Protein AF-A0A8J4M019-F1 (afdb_monomer_lite)

Secondary structure (DSSP, 8-state):
----TT-EEEEEETTEEEEEEEEEESSSSEEEEEEE-TTS-EEEEEEEEBSSSTT-EEPPPP-

Foldseek 3Di:
DADDFQDWWWAQAPVGTWIWTFHADPDSFFTWIFTQDPVRDTDIDGRAGDDRDHSHIDHPDDD

Organism: NCBI:txid1572762

Sequence (63 aa):
MKPSVGRIVHFHTSNGPAAAIVINVHSELEVDLQVFHADGSIKWVTDVPAGVAVGCWDWPPRV

Structure (mmCIF, N/CA/C/O backbone):
data_AF-A0A8J4M019-F1
#
_entry.id   AF-A0A8J4M019-F1
#
loop_
_atom_site.group_PDB
_atom_site.id
_atom_site.type_symbol
_atom_site.label_atom_id
_atom_site.label_alt_id
_atom_site.label_comp_id
_atom_site.label_asym_id
_atom_site.label_entity_id
_atom_site.label_seq_id
_atom_site.pdbx_PDB_ins_code
_atom_site.Cartn_x
_atom_site.Cartn_y
_atom_site.Cartn_z
_atom_site.occupancy
_atom_site.B_iso_or_equiv
_atom_site.auth_seq_id
_atom_site.auth_comp_id
_atom_site.auth_asym_id
_atom_site.auth_atom_id
_atom_site.pdbx_PDB_model_num
ATOM 1 N N . MET A 1 1 ? -15.198 3.132 -0.352 1.00 82.19 1 MET A N 1
ATOM 2 C CA . MET A 1 1 ? -15.331 1.660 -0.219 1.00 82.19 1 MET A CA 1
ATOM 3 C C . MET A 1 1 ? -14.562 1.235 1.025 1.00 82.19 1 MET A C 1
ATOM 5 O O . MET A 1 1 ? -13.558 1.872 1.313 1.00 82.19 1 MET A O 1
ATOM 9 N N . LYS A 1 2 ? -15.041 0.241 1.787 1.00 92.69 2 LYS A N 1
ATOM 10 C CA . LYS A 1 2 ? -14.387 -0.195 3.034 1.00 92.69 2 LYS A CA 1
ATOM 11 C C . LYS A 1 2 ? -13.160 -1.076 2.729 1.00 92.69 2 LYS A C 1
ATOM 13 O O . LYS A 1 2 ? -13.308 -2.001 1.921 1.00 92.69 2 LYS A O 1
ATOM 18 N N . PRO A 1 3 ? -11.977 -0.818 3.321 1.00 95.12 3 PRO A N 1
ATOM 19 C CA . PRO A 1 3 ? -10.802 -1.661 3.111 1.00 95.12 3 PRO A CA 1
ATOM 20 C C . PRO A 1 3 ? -11.020 -3.082 3.643 1.00 95.12 3 PRO A C 1
ATOM 22 O O . PRO A 1 3 ? -11.773 -3.313 4.587 1.00 95.12 3 PRO A O 1
ATOM 25 N N . SER A 1 4 ? -10.382 -4.052 2.992 1.00 97.69 4 SER A N 1
ATOM 26 C CA . SER A 1 4 ? -10.342 -5.459 3.408 1.00 97.69 4 SER A CA 1
ATOM 27 C C . SER A 1 4 ? -9.059 -6.099 2.888 1.00 97.69 4 SER A C 1
ATOM 29 O O . SER A 1 4 ? -8.575 -5.723 1.819 1.00 97.69 4 SER A O 1
ATOM 31 N N . VAL A 1 5 ? -8.518 -7.060 3.640 1.00 98.12 5 VAL A N 1
ATOM 32 C CA . VAL A 1 5 ? -7.322 -7.817 3.245 1.00 98.12 5 VAL A CA 1
ATOM 33 C C . VAL A 1 5 ? -7.541 -8.49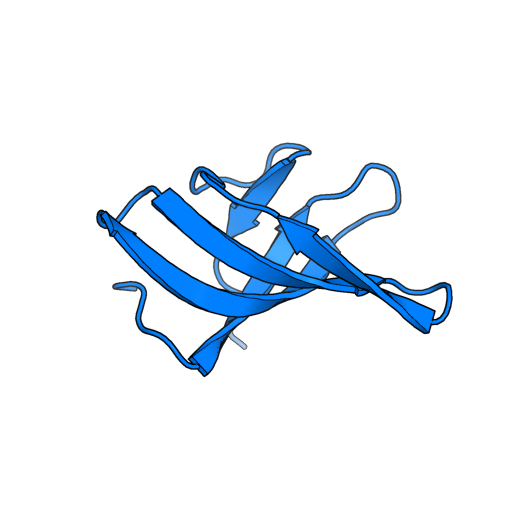1 1.885 1.00 98.12 5 VAL A C 1
ATOM 35 O O . VAL A 1 5 ? -8.629 -8.988 1.592 1.00 98.12 5 VAL A O 1
ATOM 38 N N . GLY A 1 6 ? -6.512 -8.473 1.039 1.00 97.06 6 GLY A N 1
ATOM 39 C CA . GLY A 1 6 ? -6.530 -9.026 -0.316 1.00 97.06 6 GLY A CA 1
ATOM 40 C C . GLY A 1 6 ? -7.082 -8.080 -1.387 1.00 97.06 6 GLY A C 1
ATOM 41 O O . GLY A 1 6 ? -7.092 -8.435 -2.565 1.00 97.06 6 GLY A O 1
ATOM 42 N N . ARG A 1 7 ? -7.540 -6.874 -1.027 1.00 97.00 7 ARG A N 1
ATOM 43 C CA . ARG A 1 7 ? -7.970 -5.869 -2.011 1.00 97.00 7 ARG A CA 1
ATOM 44 C C . ARG A 1 7 ? -6.777 -5.215 -2.694 1.00 97.00 7 ARG A C 1
ATOM 46 O O . ARG A 1 7 ? -5.802 -4.865 -2.036 1.00 97.00 7 ARG A O 1
ATOM 53 N N . ILE A 1 8 ? -6.916 -4.998 -4.001 1.00 96.62 8 ILE A N 1
ATOM 54 C CA . ILE A 1 8 ? -5.970 -4.218 -4.799 1.00 96.62 8 ILE A CA 1
ATOM 55 C C . ILE A 1 8 ? -6.320 -2.734 -4.676 1.00 96.62 8 ILE A C 1
ATOM 57 O O . ILE A 1 8 ? -7.477 -2.344 -4.868 1.00 96.62 8 ILE A O 1
ATOM 61 N N . VAL A 1 9 ? -5.308 -1.932 -4.364 1.00 97.38 9 VAL A N 1
ATOM 62 C CA . VAL A 1 9 ? -5.365 -0.476 -4.205 1.00 97.38 9 VAL A CA 1
ATOM 63 C C . VAL A 1 9 ? -4.209 0.186 -4.955 1.00 97.38 9 VAL A C 1
ATOM 65 O O . VAL A 1 9 ? -3.295 -0.496 -5.431 1.00 97.38 9 VAL A O 1
ATOM 68 N N . HIS A 1 10 ? -4.243 1.511 -5.067 1.00 97.56 10 HIS A N 1
ATOM 69 C CA . HIS A 1 10 ? -3.079 2.287 -5.479 1.00 97.56 10 HIS A CA 1
ATOM 70 C C . HIS A 1 10 ? -2.313 2.763 -4.250 1.00 97.56 10 HIS A C 1
ATOM 72 O O . HIS A 1 10 ? -2.908 3.292 -3.318 1.00 97.56 10 HIS A O 1
ATOM 78 N N . PHE A 1 11 ? -0.994 2.599 -4.270 1.00 98.00 11 PHE A N 1
ATOM 79 C CA . PHE A 1 11 ? -0.075 3.247 -3.342 1.00 98.00 11 PHE A CA 1
ATOM 80 C C . PHE A 1 11 ? 0.648 4.381 -4.068 1.00 98.00 11 PHE A C 1
ATOM 82 O O . PHE A 1 11 ? 1.327 4.150 -5.070 1.00 98.00 11 PHE A O 1
ATOM 89 N N . HIS A 1 12 ? 0.503 5.612 -3.589 1.00 97.44 12 HIS A N 1
ATOM 90 C CA . HIS A 1 12 ? 1.038 6.793 -4.265 1.00 97.44 12 HIS A CA 1
ATOM 91 C C . HIS A 1 12 ? 2.525 6.962 -3.970 1.00 97.44 12 HIS A C 1
A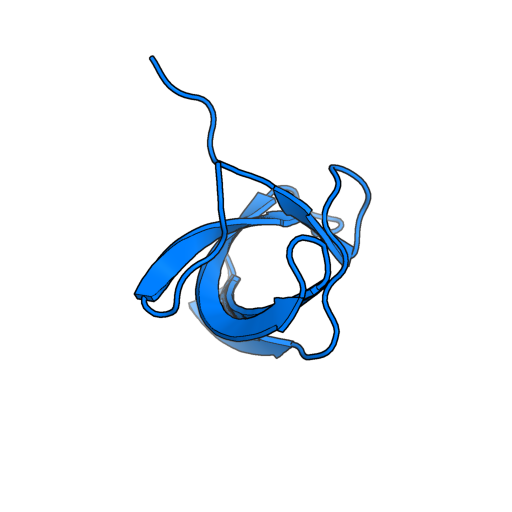TOM 93 O O . HIS A 1 12 ? 2.923 7.236 -2.840 1.00 97.44 12 HIS A O 1
ATOM 99 N N . THR A 1 13 ? 3.362 6.827 -4.997 1.00 95.00 13 THR A N 1
ATOM 100 C CA . THR A 1 13 ? 4.812 7.046 -4.894 1.00 95.00 13 THR A CA 1
ATOM 101 C C . THR A 1 13 ? 5.223 8.333 -5.606 1.00 95.00 13 THR A C 1
ATOM 103 O O . THR A 1 13 ? 4.452 8.905 -6.376 1.00 95.00 13 THR A O 1
ATOM 106 N N . SER A 1 14 ? 6.472 8.768 -5.420 1.00 93.56 14 SER A N 1
ATOM 107 C CA . SER A 1 14 ? 7.043 9.892 -6.179 1.00 93.56 14 SER A CA 1
ATOM 108 C C . SER A 1 14 ? 7.058 9.663 -7.696 1.00 93.56 14 SER A C 1
ATOM 110 O O . SER A 1 14 ? 7.122 10.622 -8.456 1.00 93.56 14 SER A O 1
ATOM 112 N N . ASN A 1 15 ? 6.993 8.403 -8.136 1.00 90.62 15 ASN A N 1
ATOM 113 C CA . ASN A 1 15 ? 7.051 8.005 -9.543 1.00 90.62 15 ASN A CA 1
ATOM 114 C C . ASN A 1 15 ? 5.659 7.684 -10.118 1.00 90.62 15 ASN A C 1
ATOM 116 O O . ASN A 1 15 ? 5.559 7.138 -11.214 1.00 90.62 15 ASN A O 1
ATOM 120 N N . GLY A 1 16 ? 4.591 7.995 -9.374 1.00 90.69 16 GLY A N 1
ATOM 121 C CA . GLY A 1 16 ? 3.210 7.651 -9.708 1.00 90.69 16 GLY A CA 1
ATOM 122 C C . GLY A 1 16 ? 2.638 6.514 -8.849 1.00 90.69 16 GLY A C 1
ATOM 123 O O . GLY A 1 16 ? 3.315 6.005 -7.947 1.00 90.69 16 GLY A O 1
ATOM 124 N N . PRO A 1 17 ? 1.374 6.128 -9.086 1.00 93.88 17 PRO A N 1
ATOM 125 C CA . PRO A 1 17 ? 0.713 5.077 -8.324 1.00 93.88 17 PRO A CA 1
ATOM 126 C C . PRO A 1 17 ? 1.310 3.699 -8.641 1.00 93.88 17 PRO A C 1
ATOM 128 O O . PRO A 1 17 ? 1.423 3.300 -9.799 1.00 93.88 17 PRO A O 1
ATOM 131 N N . ALA A 1 18 ? 1.671 2.964 -7.594 1.00 96.50 18 ALA A N 1
ATOM 132 C CA . ALA A 1 18 ? 2.051 1.560 -7.649 1.00 96.50 18 ALA A CA 1
ATOM 133 C C . ALA A 1 18 ? 0.850 0.679 -7.279 1.00 96.50 18 ALA A C 1
ATOM 135 O O . ALA A 1 18 ? 0.020 1.063 -6.452 1.00 96.50 18 ALA A O 1
ATOM 136 N N . ALA A 1 19 ? 0.766 -0.519 -7.858 1.00 97.19 19 ALA A N 1
ATOM 137 C CA . ALA A 1 19 ? -0.222 -1.499 -7.424 1.00 97.19 19 ALA A CA 1
ATOM 138 C C . ALA A 1 19 ? 0.158 -2.021 -6.034 1.00 97.19 19 ALA A C 1
ATOM 140 O O . ALA A 1 19 ? 1.321 -2.340 -5.779 1.00 97.19 19 ALA A O 1
ATOM 141 N N . ALA A 1 20 ? -0.817 -2.132 -5.140 1.00 98.19 20 ALA A N 1
ATOM 142 C CA . ALA A 1 20 ? -0.601 -2.686 -3.814 1.00 98.19 20 ALA A CA 1
ATOM 143 C C . ALA A 1 20 ? -1.761 -3.583 -3.384 1.00 98.19 20 ALA A C 1
ATOM 145 O O . ALA A 1 20 ? -2.904 -3.378 -3.791 1.00 98.19 20 ALA A O 1
ATOM 146 N N . ILE A 1 21 ? -1.458 -4.576 -2.551 1.00 98.38 21 ILE A N 1
ATOM 147 C CA . ILE A 1 21 ? -2.448 -5.435 -1.902 1.00 98.38 21 ILE A CA 1
ATOM 148 C C . ILE A 1 21 ? -2.532 -5.041 -0.432 1.00 98.38 21 ILE A C 1
ATOM 150 O O . ILE A 1 21 ? -1.509 -4.959 0.245 1.00 98.38 21 ILE A O 1
ATOM 154 N N . VAL A 1 22 ? -3.750 -4.841 0.067 1.00 98.56 22 VAL A N 1
ATOM 155 C CA . VAL A 1 22 ? -4.009 -4.667 1.501 1.00 98.56 22 VAL A CA 1
ATOM 156 C C . VAL A 1 22 ? -3.688 -5.972 2.227 1.00 98.56 22 VAL A C 1
ATOM 158 O O . VAL A 1 22 ? -4.339 -6.986 1.974 1.00 98.56 22 VAL A O 1
ATOM 161 N N . ILE A 1 23 ? -2.706 -5.957 3.126 1.00 98.56 23 ILE A N 1
ATOM 162 C CA . ILE A 1 23 ? -2.288 -7.138 3.904 1.00 98.56 23 ILE A CA 1
ATOM 163 C C . ILE A 1 23 ? -2.751 -7.080 5.363 1.00 98.56 23 ILE A C 1
ATOM 165 O O . ILE A 1 23 ? -2.876 -8.122 5.999 1.00 98.56 23 ILE A O 1
ATOM 169 N N . ASN A 1 24 ? -3.086 -5.891 5.865 1.00 98.62 24 ASN A N 1
ATOM 170 C CA . ASN A 1 24 ? -3.692 -5.684 7.177 1.00 98.62 24 ASN A CA 1
ATOM 171 C C . ASN A 1 24 ? -4.570 -4.422 7.156 1.00 98.62 24 ASN A C 1
ATOM 173 O O . ASN A 1 24 ? -4.322 -3.510 6.369 1.00 98.62 24 ASN A O 1
ATOM 177 N N . VAL A 1 25 ? -5.599 -4.369 8.002 1.00 98.50 25 VAL A N 1
ATOM 178 C CA . VAL A 1 25 ? -6.507 -3.218 8.122 1.00 98.50 25 VAL A CA 1
ATOM 179 C C . VAL A 1 25 ? -6.552 -2.790 9.583 1.00 98.50 25 VAL A C 1
ATO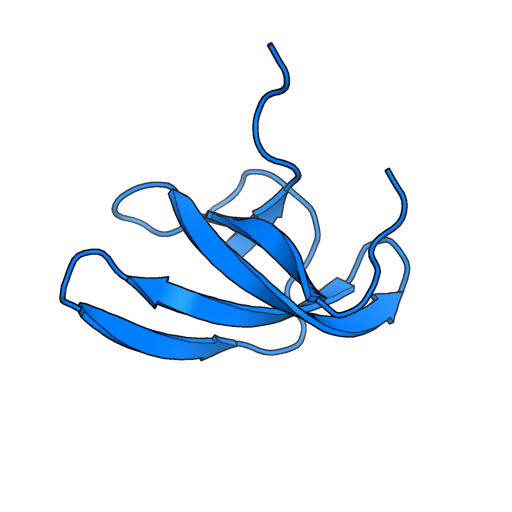M 181 O O . VAL A 1 25 ? -7.163 -3.478 10.399 1.00 98.50 25 VAL A O 1
ATOM 184 N N . HIS A 1 26 ? -5.944 -1.646 9.896 1.00 97.81 26 HIS A N 1
ATOM 185 C CA . HIS A 1 26 ? -5.989 -1.056 11.239 1.00 97.81 26 HIS A CA 1
ATOM 186 C C . HIS A 1 26 ? -7.292 -0.285 11.449 1.00 97.81 26 HIS A C 1
ATOM 188 O O . HIS A 1 26 ? -7.944 -0.397 12.487 1.00 97.81 26 HIS A O 1
ATOM 194 N N . SER A 1 27 ? -7.709 0.470 10.430 1.00 97.25 27 SER A N 1
ATOM 195 C CA . SER A 1 27 ? -8.960 1.228 10.422 1.00 97.25 27 SER A CA 1
ATOM 196 C C . SER A 1 27 ? -9.488 1.424 8.996 1.00 97.25 27 SER A C 1
ATOM 198 O O . SER A 1 27 ? -8.919 0.936 8.022 1.00 97.25 27 SER A O 1
ATOM 200 N N . GLU A 1 28 ? -10.589 2.161 8.834 1.00 94.69 28 GLU A N 1
ATOM 201 C CA . GLU A 1 28 ? -11.080 2.520 7.494 1.00 94.69 28 GLU A CA 1
ATOM 202 C C . GLU A 1 28 ? -10.150 3.484 6.743 1.00 94.69 28 GLU A C 1
ATOM 204 O O . GLU A 1 28 ? -10.266 3.608 5.523 1.00 94.69 28 GLU A O 1
ATOM 209 N N . LEU A 1 29 ? -9.233 4.141 7.459 1.00 96.38 29 LEU A N 1
ATOM 210 C CA . LEU A 1 29 ? -8.328 5.158 6.931 1.00 96.38 29 LEU A CA 1
ATOM 211 C C . LEU A 1 29 ? -6.858 4.738 6.983 1.00 96.38 29 LEU A C 1
ATOM 213 O O . LEU A 1 29 ? -6.018 5.514 6.547 1.00 96.38 29 LEU A O 1
ATOM 217 N N . GLU A 1 30 ? -6.533 3.549 7.492 1.00 98.31 30 GLU A N 1
ATOM 218 C CA . GLU A 1 30 ? -5.147 3.122 7.702 1.00 98.31 30 GLU A CA 1
ATOM 219 C C . GLU A 1 30 ? -4.993 1.608 7.522 1.00 98.31 30 GLU A C 1
ATOM 221 O O . GLU A 1 30 ? -5.760 0.819 8.088 1.00 98.31 30 GLU A O 1
ATOM 226 N N . VAL A 1 31 ? -4.018 1.204 6.705 1.00 98.69 31 VAL A N 1
ATOM 227 C CA . VAL A 1 31 ? -3.778 -0.192 6.306 1.00 98.69 31 VAL A CA 1
ATOM 228 C C . VAL A 1 31 ? -2.284 -0.477 6.173 1.00 98.69 31 VAL A C 1
ATOM 230 O O . VAL A 1 31 ? -1.500 0.435 5.933 1.00 98.69 31 VAL A O 1
ATOM 233 N N . ASP A 1 32 ? -1.903 -1.752 6.214 1.00 98.75 32 ASP A N 1
ATOM 234 C CA . ASP A 1 32 ? -0.581 -2.181 5.746 1.00 98.75 32 ASP A CA 1
ATOM 235 C C . ASP A 1 32 ? -0.697 -2.735 4.325 1.00 98.75 32 ASP A C 1
ATOM 237 O O . ASP A 1 32 ? -1.690 -3.385 3.965 1.00 98.75 32 ASP A O 1
ATOM 241 N N . LEU A 1 33 ? 0.336 -2.511 3.515 1.00 98.69 33 LEU A N 1
ATOM 242 C CA . LEU A 1 33 ? 0.359 -2.831 2.094 1.00 98.69 33 LEU A CA 1
ATOM 243 C C . LEU A 1 33 ? 1.558 -3.697 1.708 1.00 98.69 33 LEU A C 1
ATOM 245 O O . LEU A 1 33 ? 2.689 -3.447 2.125 1.00 98.69 33 LEU A O 1
ATOM 249 N N . GLN A 1 34 ? 1.321 -4.645 0.801 1.00 9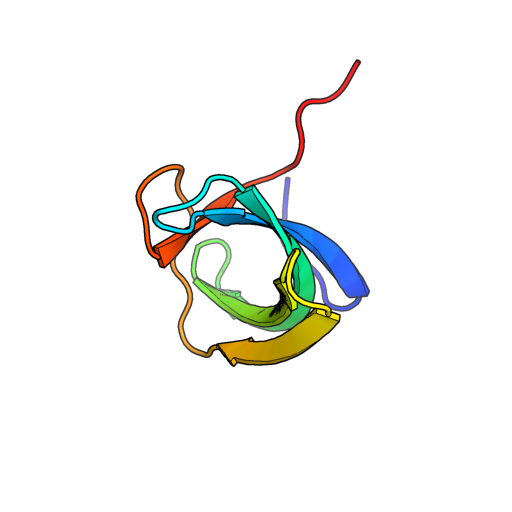8.69 34 GLN A N 1
ATOM 250 C CA . GLN A 1 34 ? 2.361 -5.218 -0.048 1.00 98.69 34 GLN A CA 1
ATOM 251 C C . GLN A 1 34 ? 2.342 -4.514 -1.406 1.00 98.69 34 GLN A C 1
ATOM 253 O O . GLN A 1 34 ? 1.400 -4.670 -2.181 1.00 98.69 34 GLN A O 1
ATOM 258 N N . VAL A 1 35 ? 3.374 -3.717 -1.668 1.00 98.25 35 VAL A N 1
ATOM 259 C CA . VAL A 1 35 ? 3.494 -2.819 -2.821 1.00 98.25 35 VAL A CA 1
ATOM 260 C C . VAL A 1 35 ? 4.359 -3.457 -3.901 1.00 98.25 35 VAL A C 1
ATOM 262 O O . VAL A 1 35 ? 5.439 -3.968 -3.609 1.00 98.25 35 VAL A O 1
ATOM 265 N N . PHE A 1 36 ? 3.899 -3.379 -5.147 1.00 97.56 36 PHE A N 1
ATOM 266 C CA . PHE A 1 36 ? 4.587 -3.852 -6.345 1.00 97.56 36 PHE A CA 1
ATOM 267 C C . PHE A 1 36 ? 5.054 -2.641 -7.158 1.00 97.56 36 PHE A C 1
ATOM 269 O O . PHE A 1 36 ? 4.253 -1.957 -7.799 1.00 97.56 36 PHE A O 1
ATOM 276 N N . HIS A 1 37 ? 6.351 -2.344 -7.108 1.00 93.44 37 HIS A N 1
ATOM 277 C CA . HIS A 1 37 ? 6.933 -1.205 -7.812 1.00 93.44 37 HIS A CA 1
ATOM 278 C C . HIS A 1 37 ? 7.231 -1.533 -9.281 1.00 93.44 37 HIS A C 1
ATOM 280 O O . HIS A 1 37 ? 7.457 -2.683 -9.655 1.00 93.44 37 HIS A O 1
ATOM 286 N N . ALA A 1 38 ? 7.282 -0.497 -10.123 1.00 90.31 38 ALA A N 1
ATOM 287 C CA . ALA A 1 38 ? 7.575 -0.635 -11.552 1.00 90.31 38 ALA A CA 1
ATOM 288 C C . ALA A 1 38 ? 8.991 -1.169 -11.846 1.00 90.31 38 ALA A C 1
ATOM 290 O O . ALA A 1 38 ? 9.229 -1.714 -12.919 1.00 90.31 38 ALA A O 1
ATOM 291 N N . ASP A 1 39 ? 9.920 -1.037 -10.895 1.00 91.19 39 ASP A N 1
ATOM 292 C CA . ASP A 1 39 ? 11.272 -1.604 -10.975 1.00 91.19 39 ASP A CA 1
ATOM 293 C C . ASP A 1 39 ? 11.320 -3.117 -10.674 1.00 91.19 39 ASP A C 1
ATOM 295 O O . ASP A 1 39 ? 12.393 -3.717 -10.678 1.00 91.19 39 ASP A O 1
ATOM 299 N N . GLY A 1 40 ? 10.165 -3.741 -10.411 1.00 91.88 40 GLY A N 1
ATOM 300 C CA . GLY A 1 40 ? 10.037 -5.155 -10.066 1.00 91.88 40 GLY A CA 1
ATOM 301 C C . GLY A 1 40 ? 10.246 -5.461 -8.582 1.00 91.88 40 GLY A C 1
ATOM 302 O O . GLY A 1 40 ? 10.087 -6.613 -8.177 1.00 91.88 40 GLY A O 1
ATOM 303 N N . SER A 1 41 ? 10.575 -4.465 -7.751 1.00 95.06 41 SER A N 1
ATOM 304 C CA . SER A 1 41 ? 10.707 -4.665 -6.309 1.00 95.06 41 SER A CA 1
ATOM 305 C C . SER A 1 41 ? 9.345 -4.801 -5.624 1.00 95.06 41 SER A C 1
ATOM 307 O O . SER A 1 41 ? 8.361 -4.148 -5.982 1.00 95.06 41 SER A O 1
ATOM 309 N N . ILE A 1 42 ? 9.303 -5.656 -4.599 1.00 97.62 42 ILE A N 1
ATOM 310 C CA . ILE A 1 42 ? 8.131 -5.854 -3.746 1.00 97.62 42 ILE A CA 1
ATOM 311 C C . ILE A 1 42 ? 8.504 -5.406 -2.338 1.00 97.62 42 ILE A C 1
ATOM 313 O O . ILE A 1 42 ? 9.493 -5.885 -1.780 1.00 97.62 42 ILE A O 1
ATOM 317 N N . LYS A 1 43 ? 7.730 -4.485 -1.764 1.00 97.12 43 LYS A N 1
ATOM 318 C CA . LYS A 1 43 ? 7.991 -3.930 -0.430 1.00 97.12 43 LYS A CA 1
ATOM 319 C C . LYS A 1 43 ? 6.760 -4.010 0.452 1.00 97.12 43 LYS A C 1
ATOM 321 O O . LYS A 1 43 ? 5.634 -3.911 -0.026 1.00 97.12 43 LYS A O 1
ATOM 326 N N . TRP A 1 44 ? 6.992 -4.172 1.747 1.00 97.50 44 TRP A N 1
ATOM 327 C CA . TRP A 1 44 ? 5.964 -3.986 2.761 1.00 97.50 44 TRP A CA 1
ATOM 328 C C . TRP A 1 44 ? 6.036 -2.566 3.301 1.00 97.50 44 TRP A C 1
ATOM 330 O O . TRP A 1 44 ? 7.124 -2.072 3.599 1.00 97.50 44 TRP A O 1
ATOM 340 N N . VAL A 1 45 ? 4.879 -1.921 3.397 1.00 97.81 45 VAL A N 1
ATOM 341 C CA . VAL A 1 45 ? 4.722 -0.574 3.948 1.00 97.81 45 VAL A CA 1
ATOM 342 C C . VAL A 1 45 ? 3.595 -0.636 4.967 1.00 97.81 45 VAL A C 1
ATOM 344 O O . VAL A 1 45 ? 2.514 -1.124 4.640 1.00 97.81 45 VAL A O 1
ATOM 347 N N . THR A 1 46 ? 3.858 -0.196 6.192 1.00 98.38 46 THR A N 1
ATOM 348 C CA . THR A 1 46 ? 2.886 -0.227 7.290 1.00 98.38 46 THR A CA 1
ATOM 349 C C . THR A 1 46 ? 2.276 1.144 7.530 1.00 98.38 46 THR A C 1
ATOM 351 O O . THR A 1 46 ? 2.820 2.150 7.069 1.00 98.38 46 THR A O 1
ATOM 354 N N . ASP A 1 47 ? 1.152 1.164 8.246 1.00 98.25 47 ASP A N 1
ATOM 355 C CA . ASP A 1 47 ? 0.507 2.379 8.759 1.00 98.25 47 ASP A CA 1
ATOM 356 C C . ASP A 1 47 ? 0.209 3.399 7.644 1.00 98.25 47 ASP A C 1
ATOM 358 O O . ASP A 1 47 ? 0.422 4.605 7.776 1.00 98.25 47 ASP A O 1
ATOM 362 N N . VAL A 1 48 ? -0.243 2.899 6.488 1.00 98.50 48 VAL A N 1
ATOM 363 C CA . VAL A 1 48 ? -0.445 3.694 5.276 1.00 98.50 48 VAL A CA 1
ATOM 364 C C . VAL A 1 48 ? -1.795 4.409 5.351 1.00 98.50 48 VAL A C 1
ATOM 366 O O . VAL A 1 48 ? -2.837 3.740 5.323 1.00 98.50 48 VAL A O 1
ATOM 369 N N . PRO A 1 49 ? -1.824 5.753 5.384 1.00 98.44 49 PRO A N 1
ATOM 370 C CA . PRO A 1 49 ? -3.067 6.504 5.466 1.00 98.44 49 PRO A CA 1
ATOM 371 C C . PRO A 1 49 ? -3.802 6.537 4.121 1.00 98.44 49 PRO A C 1
ATOM 373 O O . PRO A 1 49 ? -3.191 6.562 3.050 1.00 98.44 49 PRO A O 1
ATOM 376 N N . ALA A 1 50 ? -5.128 6.595 4.162 1.00 97.88 50 ALA A N 1
ATOM 377 C CA . ALA A 1 50 ? -5.953 6.784 2.978 1.00 97.88 50 ALA A CA 1
ATOM 378 C C . ALA A 1 50 ? -5.768 8.199 2.399 1.00 97.88 50 ALA A C 1
ATOM 380 O O . ALA A 1 50 ? -5.715 9.185 3.135 1.00 97.88 50 ALA A O 1
ATOM 381 N N . GLY A 1 51 ? -5.708 8.317 1.074 1.00 97.12 51 GLY A N 1
ATOM 382 C CA . GLY A 1 51 ? -5.548 9.581 0.361 1.00 97.12 51 GLY A CA 1
ATOM 383 C C . GLY A 1 51 ? -4.790 9.445 -0.959 1.00 97.12 51 GLY A C 1
ATOM 384 O O . GLY A 1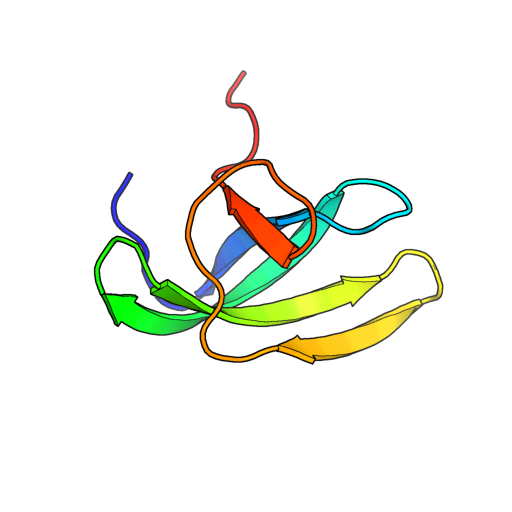 51 ? -4.342 8.368 -1.338 1.00 97.12 51 GLY A O 1
ATOM 385 N N . VAL A 1 52 ? -4.625 10.576 -1.648 1.00 96.19 52 VAL A N 1
ATOM 386 C CA . VAL A 1 52 ? -3.972 10.664 -2.971 1.00 96.19 52 VAL A CA 1
ATOM 387 C C . VAL A 1 52 ? -2.589 11.327 -2.935 1.00 96.19 52 VAL A C 1
ATOM 389 O O . VAL A 1 52 ? -1.994 11.594 -3.976 1.00 96.19 52 VAL A O 1
ATOM 392 N N . ALA A 1 53 ? -2.084 11.654 -1.743 1.00 97.62 53 ALA A N 1
ATOM 393 C CA . ALA A 1 53 ? -0.748 12.219 -1.573 1.00 97.62 53 ALA A CA 1
ATOM 394 C C . ALA A 1 53 ? 0.322 11.118 -1.599 1.00 97.62 53 ALA A C 1
ATOM 396 O O . ALA A 1 53 ? 0.029 9.953 -1.342 1.00 97.62 53 ALA A O 1
ATOM 397 N N . VAL A 1 54 ? 1.578 11.481 -1.870 1.00 97.19 54 VAL A N 1
ATOM 398 C CA . VAL A 1 54 ? 2.702 10.533 -1.808 1.00 97.19 54 VAL A CA 1
ATOM 399 C C . VAL A 1 54 ? 2.776 9.904 -0.412 1.00 97.19 54 VAL A C 1
ATOM 401 O O . VAL A 1 54 ? 2.787 10.616 0.588 1.00 97.19 54 VAL A O 1
ATOM 404 N N . GLY A 1 55 ? 2.840 8.573 -0.360 1.00 97.56 55 GLY A N 1
ATOM 405 C CA . GLY A 1 55 ? 2.803 7.788 0.874 1.00 97.56 55 GLY A CA 1
ATOM 406 C C . GLY A 1 55 ? 1.399 7.380 1.329 1.00 97.56 55 GLY A C 1
ATOM 407 O O . GLY A 1 55 ? 1.293 6.651 2.308 1.00 97.56 55 GLY A O 1
ATOM 408 N N . CYS A 1 56 ? 0.339 7.800 0.634 1.00 98.19 56 CYS A N 1
ATOM 409 C CA . CYS A 1 56 ? -1.038 7.390 0.913 1.00 98.19 56 CYS A CA 1
ATOM 410 C C . CYS A 1 56 ? -1.522 6.270 -0.022 1.00 98.19 56 CYS A C 1
ATOM 412 O O . CYS A 1 56 ? -0.884 5.952 -1.034 1.00 98.19 56 CYS A O 1
ATOM 414 N N . TRP A 1 57 ? -2.695 5.713 0.289 1.00 98.06 57 TRP A N 1
ATOM 415 C CA . TRP A 1 57 ? -3.410 4.777 -0.578 1.00 98.06 57 TRP A CA 1
ATOM 416 C C . TRP A 1 57 ? -4.820 5.243 -0.943 1.00 98.06 57 TRP A C 1
ATOM 418 O O . TRP A 1 57 ? -5.533 5.821 -0.125 1.00 98.06 57 TRP A O 1
ATOM 428 N N . ASP A 1 58 ? -5.277 4.920 -2.149 1.00 97.81 58 ASP A N 1
ATOM 429 C CA . ASP A 1 58 ? -6.675 5.096 -2.537 1.00 97.81 58 ASP A CA 1
ATOM 430 C C . ASP A 1 58 ? -7.189 3.955 -3.421 1.00 97.81 58 ASP A C 1
ATOM 432 O O . ASP A 1 58 ? -6.475 3.028 -3.819 1.00 97.81 58 ASP A O 1
ATOM 436 N N . TRP A 1 59 ? -8.495 3.987 -3.675 1.00 96.19 59 TRP A N 1
ATOM 437 C CA . TRP A 1 59 ? -9.129 3.023 -4.559 1.00 96.19 59 TRP A CA 1
ATOM 438 C C . TRP A 1 59 ? -8.777 3.337 -6.015 1.00 96.19 59 TRP A C 1
ATOM 440 O O . TRP A 1 59 ? -8.876 4.497 -6.412 1.00 96.19 59 TRP A O 1
ATOM 450 N N . PRO A 1 60 ? -8.476 2.324 -6.847 1.00 91.81 60 PRO A N 1
ATOM 451 C CA . PRO A 1 60 ? -8.272 2.545 -8.269 1.00 91.81 60 PRO A CA 1
ATOM 452 C C . PRO A 1 60 ? -9.520 3.185 -8.901 1.00 91.81 60 PRO A C 1
ATOM 454 O O . PRO A 1 60 ? -10.642 2.859 -8.480 1.00 91.81 60 PRO A O 1
ATOM 457 N N . PRO A 1 61 ? -9.361 4.049 -9.924 1.00 87.62 61 PRO A N 1
ATOM 458 C CA . PRO A 1 61 ? -10.481 4.603 -10.670 1.00 87.62 61 PRO A CA 1
AT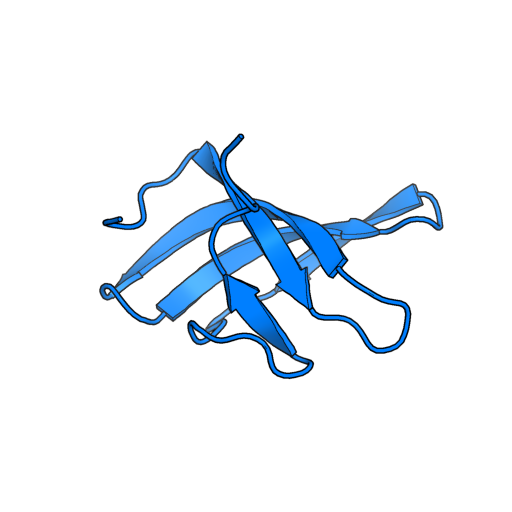OM 459 C C . PRO A 1 61 ? -11.377 3.478 -11.183 1.00 87.62 61 PRO A C 1
ATOM 461 O O . PRO A 1 61 ? -10.900 2.492 -11.748 1.00 87.62 61 PRO A O 1
ATOM 464 N N . ARG A 1 62 ? -12.684 3.615 -10.973 1.00 81.44 62 ARG A N 1
ATOM 465 C CA . ARG A 1 62 ? -13.668 2.698 -11.549 1.00 81.44 62 ARG A CA 1
ATOM 466 C C . ARG A 1 62 ? -14.127 3.275 -12.879 1.00 81.44 62 ARG A C 1
ATOM 468 O O . ARG A 1 62 ? -14.464 4.456 -12.932 1.00 81.44 62 ARG A O 1
ATOM 475 N N . VAL A 1 63 ? -14.096 2.444 -13.915 1.00 70.19 63 VAL A N 1
ATOM 476 C CA . VAL A 1 63 ? -14.795 2.687 -15.182 1.00 70.19 63 VAL A CA 1
ATOM 477 C C . VAL A 1 63 ? -16.259 2.294 -15.060 1.00 70.19 63 VAL A C 1
ATOM 479 O O . VAL A 1 63 ? -16.546 1.359 -14.273 1.00 70.19 63 VAL A O 1
#

pLDDT: mean 95.56, std 4.83, range [70.19, 98.75]

Radius of gyration: 10.48 Å; chains: 1; bounding box: 27×21×26 Å